Protein AF-A0A7H8S9S7-F1 (afdb_monomer)

Radius of gyration: 12.69 Å; Cα contacts (8 Å, |Δi|>4): 76; chains: 1; bounding box: 46×26×27 Å

Solvent-accessible surface area (backbone atoms only — not comparable to full-atom values): 3792 Å² total; per-residue (Å²): 132,88,75,77,75,78,57,71,63,51,71,53,80,58,98,86,38,49,36,37,29,66,39,75,39,26,38,34,35,39,57,99,90,43,79,47,75,51,72,38,92,88,45,52,58,68,56,50,49,51,52,56,49,51,65,65,70,54,70,85,123

Secondary structure (DSSP, 8-state):
----------EEEETTEEEEEEETTEEEEEETTEEEEEE-SSS-HHHHHHHHHHHHH----

pLDDT: mean 71.24, std 13.63, range [40.81, 88.56]

Foldseek 3Di:
DDPPPPAPFDWDDDPPKIWTARHQQKIWIDDPNDIDIGGHPPDGPVRVVVVVVVVRVPPPD

Sequence (61 aa):
MSSRKMVDVKIVNWATRLVRALSDNTIEWTNNGMSFVLASEELTREEMIEVAQSVQGQDVK

Structure (mmCIF, N/CA/C/O backbone):
data_AF-A0A7H8S9S7-F1
#
_entry.id   AF-A0A7H8S9S7-F1
#
loop_
_atom_site.group_PDB
_atom_site.id
_atom_site.type_symbol
_atom_site.label_atom_id
_atom_site.label_alt_id
_atom_site.label_comp_id
_atom_site.label_asym_id
_atom_site.label_entity_id
_atom_site.label_seq_id
_atom_site.pdbx_PDB_ins_code
_atom_site.Cartn_x
_atom_site.Cartn_y
_atom_site.Cartn_z
_atom_site.occupancy
_atom_site.B_iso_or_equiv
_atom_site.auth_seq_id
_atom_site.auth_comp_id
_atom_site.auth_asym_id
_atom_site.auth_atom_id
_atom_site.pdbx_PDB_model_num
ATOM 1 N N . MET A 1 1 ? -23.078 -18.844 5.650 1.00 40.81 1 MET A N 1
ATOM 2 C CA . MET A 1 1 ? -22.679 -18.520 4.264 1.00 40.81 1 MET A CA 1
ATOM 3 C C . MET A 1 1 ? -21.557 -17.504 4.351 1.00 40.81 1 MET A C 1
ATOM 5 O O . MET A 1 1 ? -21.754 -16.475 4.981 1.00 40.81 1 MET A O 1
ATOM 9 N N . SER A 1 2 ? -20.363 -17.844 3.862 1.00 48.72 2 SER A N 1
ATOM 10 C CA . SER A 1 2 ? -19.180 -16.984 3.968 1.00 48.72 2 SER A CA 1
ATOM 11 C C . SER A 1 2 ? -19.354 -15.791 3.030 1.00 48.72 2 SER A C 1
ATOM 13 O O . SER A 1 2 ? -19.213 -15.927 1.813 1.00 48.72 2 SER A O 1
ATOM 15 N N . SER A 1 3 ? -19.748 -14.645 3.586 1.00 50.03 3 SER A N 1
ATOM 16 C CA . SER A 1 3 ? -19.736 -13.374 2.871 1.00 50.03 3 SER A CA 1
ATOM 17 C C . SER A 1 3 ? -18.290 -13.089 2.497 1.00 50.03 3 SER A C 1
ATOM 19 O O . SER A 1 3 ? -17.493 -12.709 3.353 1.00 50.03 3 SER A O 1
ATOM 21 N N . ARG A 1 4 ? -17.935 -13.306 1.226 1.00 51.06 4 ARG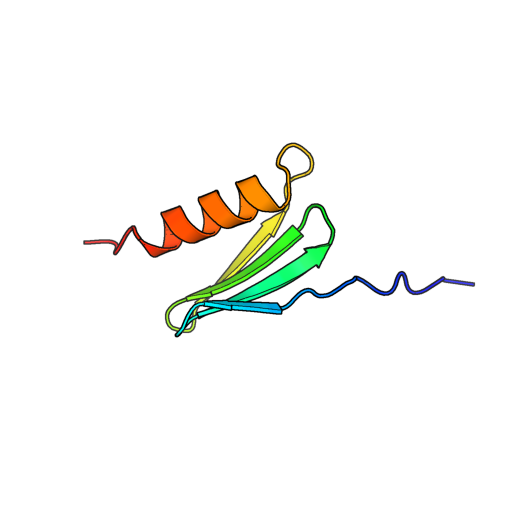 A N 1
ATOM 22 C CA . ARG A 1 4 ? -16.697 -12.773 0.658 1.00 51.06 4 ARG A CA 1
ATOM 23 C C . ARG A 1 4 ? -16.761 -11.265 0.863 1.00 51.06 4 ARG A C 1
ATOM 25 O O . ARG A 1 4 ? -17.467 -10.583 0.126 1.00 51.06 4 ARG A O 1
ATOM 32 N N . LYS A 1 5 ? -16.095 -10.760 1.906 1.00 55.03 5 LYS A N 1
ATOM 33 C CA . LYS A 1 5 ? -15.843 -9.330 2.043 1.00 55.03 5 LYS A CA 1
ATOM 34 C C . LYS A 1 5 ? -15.072 -8.957 0.790 1.00 55.03 5 LYS A C 1
ATOM 36 O O . LYS A 1 5 ? -13.948 -9.411 0.591 1.00 55.03 5 LYS A O 1
ATOM 41 N N . MET A 1 6 ? -15.748 -8.248 -0.103 1.00 47.50 6 MET A N 1
ATOM 42 C CA . MET A 1 6 ? -15.123 -7.654 -1.263 1.00 47.50 6 MET A CA 1
ATOM 43 C C . MET A 1 6 ? -14.156 -6.629 -0.696 1.00 47.50 6 MET A C 1
ATOM 45 O O . MET A 1 6 ? -14.565 -5.584 -0.199 1.00 47.50 6 MET A O 1
ATOM 49 N N . VAL A 1 7 ? -12.892 -7.023 -0.631 1.00 58.31 7 VAL A N 1
ATOM 50 C CA . VAL A 1 7 ? -11.812 -6.119 -0.297 1.00 58.31 7 VAL A CA 1
ATOM 51 C C . VAL A 1 7 ? -11.846 -5.015 -1.343 1.00 58.31 7 VAL A C 1
ATOM 53 O O . VAL A 1 7 ? -11.760 -5.303 -2.539 1.00 58.31 7 VAL A O 1
ATOM 56 N N . ASP A 1 8 ? -11.984 -3.771 -0.900 1.00 58.16 8 ASP A N 1
ATOM 57 C CA . ASP A 1 8 ? -11.870 -2.614 -1.777 1.00 58.16 8 ASP A CA 1
ATOM 58 C C . ASP A 1 8 ? -10.400 -2.448 -2.178 1.00 58.16 8 ASP A C 1
ATOM 60 O O . ASP A 1 8 ? -9.609 -1.789 -1.498 1.00 58.16 8 ASP A O 1
ATOM 64 N N . VAL A 1 9 ? -10.001 -3.143 -3.249 1.00 56.09 9 VAL A N 1
ATOM 65 C CA . VAL A 1 9 ? -8.623 -3.108 -3.738 1.00 56.09 9 VAL A CA 1
ATOM 66 C C . VAL A 1 9 ? -8.398 -1.808 -4.493 1.00 56.09 9 VAL A C 1
ATOM 68 O O . VAL A 1 9 ? -8.571 -1.728 -5.710 1.00 56.09 9 VAL A O 1
ATOM 71 N N . LYS A 1 10 ? -7.990 -0.767 -3.766 1.00 64.69 10 LYS A N 1
ATOM 72 C CA . LYS A 1 10 ? -7.582 0.504 -4.365 1.00 64.69 10 LYS A CA 1
ATOM 73 C C . LYS A 1 10 ? -6.158 0.369 -4.901 1.00 64.69 10 LYS A C 1
ATOM 75 O O . LYS A 1 10 ? -5.200 0.277 -4.133 1.00 64.69 10 LYS A O 1
ATOM 80 N N . ILE A 1 11 ? -6.027 0.352 -6.227 1.00 61.91 11 ILE A N 1
ATOM 81 C CA . ILE A 1 11 ? -4.730 0.420 -6.907 1.00 61.91 11 ILE A CA 1
ATOM 82 C C . ILE A 1 11 ? -4.352 1.893 -7.024 1.00 61.91 11 ILE A C 1
ATOM 84 O O . ILE A 1 11 ? -4.993 2.649 -7.754 1.00 61.91 11 ILE A O 1
ATOM 88 N N . VAL A 1 12 ? -3.314 2.301 -6.303 1.00 65.44 12 VAL A N 1
ATOM 89 C CA . VAL A 1 12 ? -2.717 3.628 -6.461 1.00 65.44 12 VAL A CA 1
ATOM 90 C C . VAL A 1 12 ? -1.513 3.451 -7.375 1.00 65.44 12 VAL A C 1
ATOM 92 O O . VAL A 1 12 ? -0.546 2.784 -7.012 1.00 65.44 12 VAL A O 1
ATOM 95 N N . ASN A 1 13 ? -1.600 3.993 -8.593 1.00 58.03 13 ASN A N 1
ATOM 96 C CA . ASN A 1 13 ? -0.498 3.952 -9.546 1.00 58.03 13 ASN A CA 1
ATOM 97 C C . ASN A 1 13 ? 0.383 5.183 -9.364 1.00 58.03 13 ASN A C 1
ATOM 99 O O . ASN A 1 13 ? -0.060 6.314 -9.556 1.00 58.03 13 ASN A O 1
ATOM 103 N N . TRP A 1 14 ? 1.638 4.948 -9.029 1.00 61.88 14 TRP A N 1
ATOM 104 C CA . TRP A 1 14 ? 2.638 5.978 -8.839 1.00 61.88 14 TRP A CA 1
ATOM 105 C C . TRP A 1 14 ? 3.766 5.686 -9.833 1.00 61.88 14 TRP A C 1
ATOM 107 O O . TRP A 1 14 ? 4.736 5.012 -9.538 1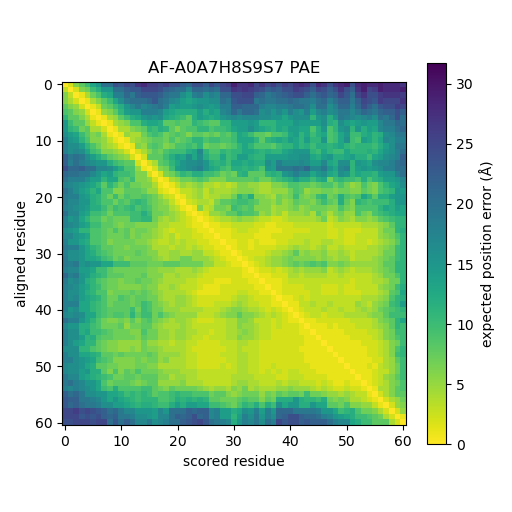.00 61.88 14 TRP A O 1
ATOM 117 N N . ALA A 1 15 ? 3.561 6.131 -11.072 1.00 51.81 15 ALA A N 1
ATOM 118 C CA . ALA A 1 15 ? 4.486 6.168 -12.215 1.00 51.81 15 ALA A CA 1
ATOM 119 C C . ALA A 1 15 ? 5.292 4.904 -12.637 1.00 51.81 15 ALA A C 1
ATOM 121 O O . ALA A 1 15 ? 5.406 4.694 -13.839 1.00 51.81 15 ALA A O 1
ATOM 122 N N . THR A 1 16 ? 5.834 4.048 -11.766 1.00 50.38 16 THR A N 1
ATOM 123 C CA . THR A 1 16 ? 6.614 2.842 -12.150 1.00 50.38 16 THR A CA 1
ATOM 124 C C . THR A 1 16 ? 6.520 1.670 -11.172 1.00 50.38 16 THR A C 1
ATOM 126 O O . THR A 1 16 ? 7.150 0.633 -11.383 1.00 50.38 16 THR A O 1
ATOM 129 N N . ARG A 1 17 ? 5.739 1.787 -10.101 1.00 63.75 17 ARG A N 1
ATOM 130 C CA . ARG A 1 17 ? 5.634 0.764 -9.063 1.00 63.75 17 ARG A CA 1
ATOM 131 C C . ARG A 1 17 ? 4.172 0.736 -8.595 1.00 63.75 17 ARG A C 1
ATOM 133 O O . ARG A 1 17 ? 3.480 1.751 -8.603 1.00 63.75 17 ARG A O 1
ATOM 140 N N . LEU A 1 18 ? 3.641 -0.452 -8.329 1.00 64.25 18 LEU A N 1
ATOM 141 C CA . LEU A 1 18 ? 2.208 -0.659 -8.082 1.00 64.25 18 LEU A CA 1
ATOM 142 C C . LEU A 1 18 ? 1.994 -0.845 -6.586 1.00 64.25 18 LEU A C 1
ATOM 144 O O . LEU A 1 18 ? 2.590 -1.759 -6.027 1.00 64.25 18 LEU A O 1
ATOM 148 N N . VAL A 1 19 ? 1.150 -0.021 -5.956 1.00 70.25 19 VAL A N 1
ATOM 149 C CA . VAL A 1 19 ? 0.623 -0.283 -4.604 1.00 70.25 19 VAL A CA 1
ATOM 150 C C . VAL A 1 19 ? -0.837 -0.728 -4.727 1.00 70.25 19 VAL A C 1
ATOM 152 O O . VAL A 1 19 ? -1.664 -0.045 -5.334 1.00 70.25 19 VAL A O 1
ATOM 155 N N . ARG A 1 20 ? -1.147 -1.884 -4.147 1.00 67.88 20 ARG A N 1
ATOM 156 C CA . ARG A 1 20 ? -2.473 -2.472 -3.963 1.00 67.88 20 ARG A CA 1
ATOM 157 C C . ARG A 1 20 ? -2.846 -2.401 -2.487 1.00 67.88 20 ARG A C 1
ATOM 159 O O . ARG A 1 20 ? -2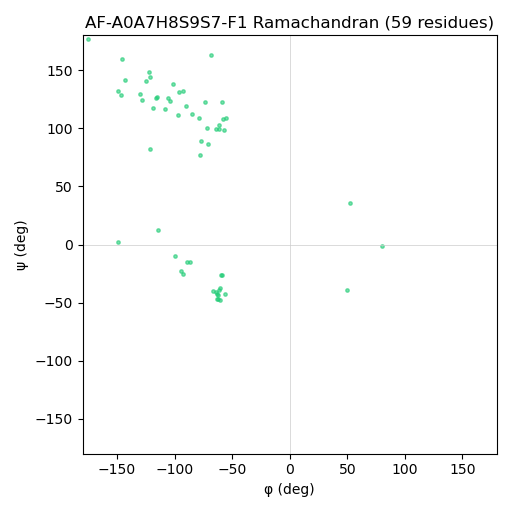.220 -3.056 -1.668 1.00 67.88 20 ARG A O 1
ATOM 166 N N . ALA A 1 21 ? -3.891 -1.664 -2.131 1.00 66.69 21 ALA A N 1
ATOM 167 C CA . ALA A 1 21 ? -4.494 -1.829 -0.808 1.00 66.69 21 ALA A CA 1
ATOM 168 C C . ALA A 1 21 ? -5.292 -3.145 -0.784 1.00 66.69 21 ALA A C 1
ATOM 170 O O . ALA A 1 21 ? -6.157 -3.337 -1.629 1.00 66.69 21 ALA A O 1
ATOM 171 N N . LEU A 1 22 ? -4.985 -4.062 0.134 1.00 68.12 22 LEU A N 1
ATOM 172 C CA . LEU A 1 22 ? -5.694 -5.340 0.315 1.00 68.12 22 LEU A CA 1
ATOM 173 C C . LEU A 1 22 ? -6.703 -5.299 1.470 1.00 68.12 22 LEU A C 1
ATOM 175 O O . LEU A 1 22 ? -7.474 -6.234 1.648 1.00 68.12 22 LEU A O 1
ATOM 179 N N . SER A 1 23 ? -6.687 -4.253 2.283 1.00 70.12 23 SER A N 1
ATOM 180 C CA . SER A 1 23 ? -7.702 -3.916 3.284 1.00 70.12 23 SER A CA 1
ATOM 181 C C . SER A 1 23 ? -7.327 -2.563 3.893 1.00 70.12 23 SER A C 1
ATOM 183 O O . SER A 1 23 ? -6.287 -1.995 3.558 1.00 70.12 23 SER A O 1
ATOM 185 N N . ASP A 1 24 ? -8.148 -2.023 4.793 1.00 73.06 24 ASP A N 1
ATOM 186 C CA . ASP A 1 24 ? -7.841 -0.750 5.469 1.00 73.06 24 ASP A CA 1
ATOM 187 C C . ASP A 1 24 ? -6.533 -0.786 6.270 1.00 73.06 24 ASP A C 1
ATOM 189 O O . ASP A 1 24 ? -5.873 0.233 6.430 1.00 73.06 24 ASP A O 1
ATOM 193 N N . ASN A 1 25 ? -6.147 -1.981 6.700 1.00 83.62 25 ASN A N 1
ATOM 194 C CA . ASN A 1 25 ? -5.003 -2.305 7.540 1.00 83.62 25 ASN A CA 1
ATOM 195 C C . ASN A 1 25 ? -3.952 -3.156 6.805 1.00 83.62 25 ASN A C 1
ATOM 197 O O . ASN A 1 25 ? -3.085 -3.759 7.435 1.00 83.62 25 ASN A O 1
ATOM 201 N N . THR A 1 26 ? -4.035 -3.290 5.477 1.00 83.62 26 THR A N 1
ATOM 202 C CA . THR A 1 26 ? -3.028 -4.027 4.704 1.00 83.62 26 THR A CA 1
ATOM 203 C C . THR A 1 26 ? -2.821 -3.421 3.328 1.00 83.62 26 THR A C 1
ATOM 205 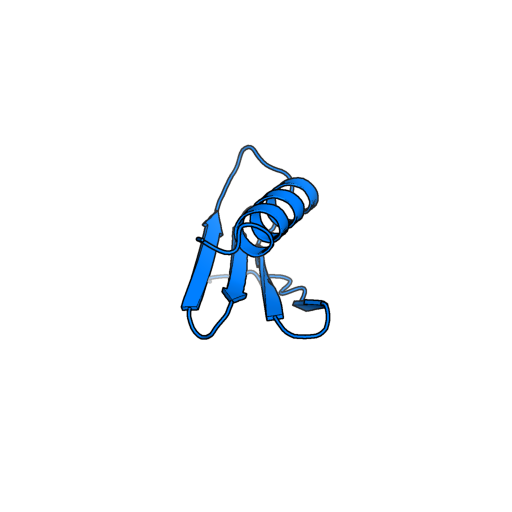O O . THR A 1 26 ? -3.758 -3.257 2.545 1.00 83.62 26 THR A O 1
ATOM 208 N N . ILE A 1 27 ? -1.563 -3.155 2.998 1.00 85.44 27 ILE A N 1
ATOM 209 C CA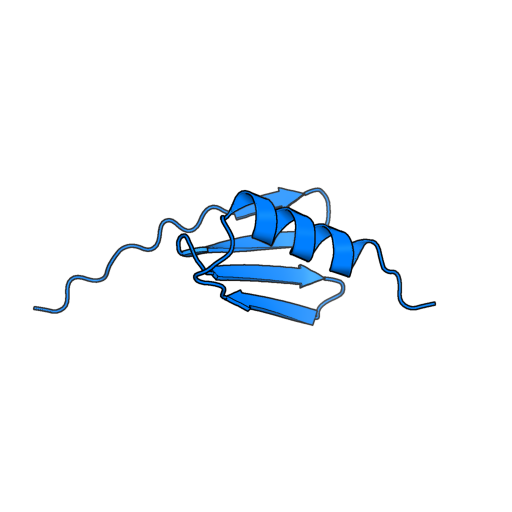 . ILE A 1 27 ? -1.129 -2.742 1.670 1.00 85.44 27 ILE A CA 1
ATOM 210 C C . ILE A 1 27 ? -0.080 -3.713 1.134 1.00 85.44 27 ILE A C 1
ATOM 212 O O . ILE A 1 27 ? 0.718 -4.288 1.867 1.00 85.44 27 ILE A O 1
ATOM 216 N N . GLU A 1 28 ? -0.070 -3.874 -0.173 1.00 83.56 28 GLU A N 1
ATOM 217 C CA . GLU A 1 28 ? 0.898 -4.647 -0.931 1.00 83.56 28 GLU A CA 1
ATOM 218 C C . GLU A 1 28 ? 1.502 -3.726 -1.984 1.00 83.56 28 GLU A C 1
ATOM 220 O O . GLU A 1 28 ? 0.797 -2.916 -2.580 1.00 83.56 28 GLU A O 1
ATOM 225 N N . TRP A 1 29 ? 2.799 -3.822 -2.245 1.00 84.00 29 TRP A N 1
ATOM 226 C CA . TRP A 1 29 ? 3.392 -3.124 -3.376 1.00 84.00 29 TRP A CA 1
ATOM 227 C C . TRP A 1 29 ? 4.518 -3.908 -4.015 1.00 84.00 29 TRP A C 1
ATOM 229 O O . TRP A 1 29 ? 5.096 -4.807 -3.417 1.00 84.00 29 TRP A O 1
ATOM 239 N N . THR A 1 30 ? 4.827 -3.571 -5.263 1.00 78.06 30 THR A N 1
ATOM 240 C CA . THR A 1 30 ? 5.950 -4.173 -5.985 1.00 78.06 30 THR A CA 1
ATOM 241 C C . THR A 1 30 ? 6.993 -3.116 -6.312 1.00 78.06 30 THR A C 1
ATOM 243 O O . THR A 1 30 ? 6.677 -2.106 -6.940 1.00 78.06 30 THR A O 1
ATOM 246 N N . ASN A 1 31 ? 8.239 -3.375 -5.919 1.00 77.38 31 ASN A N 1
ATOM 247 C CA . ASN A 1 31 ? 9.402 -2.548 -6.217 1.00 77.38 31 ASN A CA 1
ATOM 248 C C . ASN A 1 31 ? 10.506 -3.419 -6.830 1.00 77.38 31 ASN A C 1
ATOM 250 O O . ASN A 1 31 ? 10.916 -4.402 -6.222 1.00 77.38 31 ASN A O 1
ATOM 254 N N . ASN A 1 32 ? 10.991 -3.058 -8.024 1.00 76.31 32 ASN A N 1
ATOM 255 C CA . ASN A 1 32 ? 12.103 -3.736 -8.704 1.00 76.31 32 ASN A CA 1
ATOM 256 C C . ASN A 1 32 ? 11.915 -5.266 -8.824 1.00 76.31 32 ASN A C 1
ATOM 258 O O . ASN A 1 32 ? 12.866 -6.032 -8.706 1.00 76.31 32 ASN A O 1
ATOM 262 N N . GLY A 1 33 ? 10.673 -5.720 -9.031 1.00 77.75 33 GLY A N 1
ATOM 263 C CA . GLY A 1 33 ? 10.327 -7.145 -9.1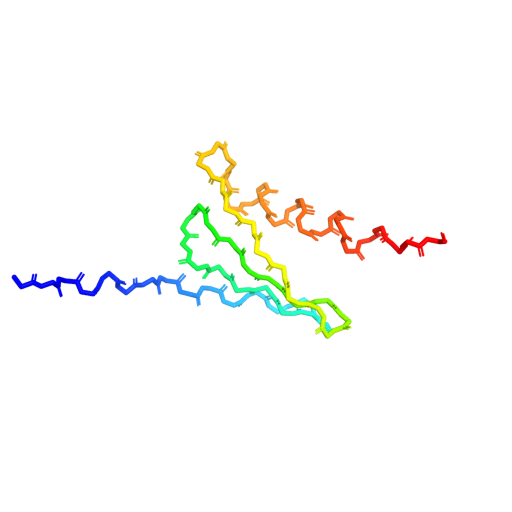21 1.00 77.75 33 GLY A CA 1
ATOM 264 C C . GLY A 1 33 ? 10.184 -7.870 -7.777 1.00 77.75 33 GLY A C 1
ATOM 265 O O . GLY A 1 33 ? 9.831 -9.045 -7.767 1.00 77.75 33 GLY A O 1
ATOM 266 N N . MET A 1 34 ? 10.405 -7.185 -6.653 1.00 80.31 34 MET A N 1
ATOM 267 C CA . MET A 1 34 ? 10.146 -7.697 -5.307 1.00 80.31 34 MET A CA 1
ATOM 268 C C . MET A 1 34 ? 8.775 -7.235 -4.816 1.00 80.31 34 MET A C 1
ATOM 270 O O . MET A 1 34 ? 8.447 -6.048 -4.894 1.00 80.31 34 MET A O 1
ATOM 274 N N . SER A 1 35 ? 7.981 -8.172 -4.304 1.00 82.44 35 SER A N 1
ATOM 275 C CA . SER A 1 35 ? 6.682 -7.896 -3.690 1.00 82.44 35 SER A CA 1
ATOM 276 C C . SER A 1 35 ? 6.837 -7.712 -2.184 1.00 82.44 35 SER A C 1
ATOM 278 O O . SER A 1 35 ? 7.471 -8.522 -1.509 1.00 82.44 35 SER A O 1
ATOM 280 N N . PHE A 1 36 ? 6.234 -6.653 -1.666 1.00 84.25 36 PHE A N 1
ATOM 281 C CA . PHE A 1 36 ? 6.225 -6.283 -0.261 1.00 84.25 36 PHE A CA 1
ATOM 282 C C . PHE A 1 36 ? 4.787 -6.221 0.228 1.00 84.25 36 PHE A C 1
ATOM 284 O O . PHE A 1 36 ? 3.898 -5.785 -0.503 1.00 84.25 36 PHE A O 1
ATOM 291 N N . VAL A 1 37 ? 4.570 -6.628 1.473 1.00 86.62 37 VAL A N 1
ATOM 292 C CA . VAL A 1 37 ? 3.276 -6.540 2.146 1.00 86.62 37 VAL A CA 1
ATOM 293 C C . VAL A 1 37 ? 3.499 -5.881 3.498 1.00 86.62 37 VAL A C 1
ATOM 295 O O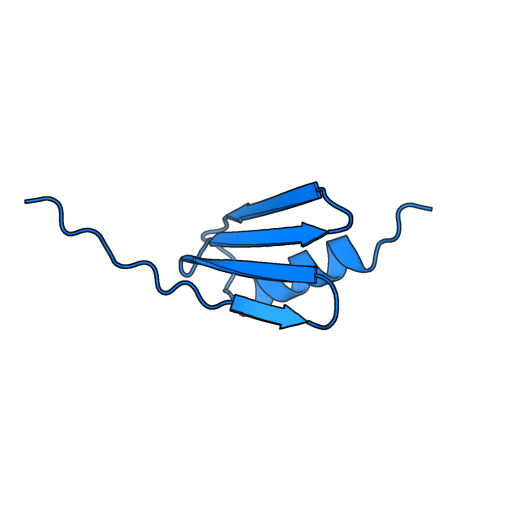 . VAL A 1 37 ? 4.372 -6.301 4.256 1.00 86.62 37 VAL A O 1
ATOM 298 N N . LEU A 1 38 ? 2.708 -4.855 3.795 1.00 84.25 38 LEU A N 1
ATOM 299 C CA . LEU A 1 38 ? 2.645 -4.204 5.096 1.00 84.25 38 LEU A CA 1
ATOM 300 C C . LEU A 1 38 ? 1.227 -4.365 5.630 1.00 84.25 38 LEU A C 1
ATOM 302 O O . LEU A 1 38 ? 0.278 -3.868 5.029 1.00 84.25 38 LEU A O 1
ATOM 306 N N . ALA A 1 39 ? 1.104 -5.060 6.755 1.00 88.38 39 ALA A N 1
ATOM 307 C CA . ALA A 1 39 ? -0.131 -5.166 7.513 1.00 88.38 39 ALA A CA 1
ATOM 308 C C . ALA A 1 39 ? 0.079 -4.502 8.875 1.00 88.38 39 ALA A C 1
ATOM 310 O O . ALA A 1 39 ? 1.044 -4.820 9.570 1.00 88.38 39 ALA A O 1
ATOM 311 N N . SER A 1 40 ? -0.799 -3.573 9.236 1.00 85.31 40 SER A N 1
ATOM 312 C CA . SER A 1 40 ? -0.752 -2.874 10.517 1.00 85.31 40 SER A CA 1
ATOM 313 C C . SER A 1 40 ? -2.158 -2.506 10.960 1.00 85.31 40 SER A C 1
ATOM 315 O O . SER A 1 40 ? -2.928 -1.958 10.178 1.00 85.31 40 SER A O 1
ATOM 317 N N . GLU A 1 41 ? -2.485 -2.799 12.215 1.00 85.88 41 GLU A N 1
ATOM 318 C CA . GLU A 1 41 ? -3.744 -2.384 12.849 1.00 85.88 41 GLU A CA 1
ATOM 319 C C . GLU A 1 41 ? -3.623 -1.013 13.533 1.00 85.88 41 GLU A C 1
ATOM 321 O O . GLU A 1 41 ? -4.633 -0.383 13.828 1.00 85.88 41 GLU A O 1
ATOM 326 N N . GLU A 1 42 ? -2.389 -0.545 13.738 1.00 88.56 42 GLU A N 1
ATOM 327 C CA . GLU A 1 42 ? -2.068 0.715 14.418 1.00 88.56 42 GLU A CA 1
ATOM 328 C C . GLU A 1 42 ? -1.894 1.883 13.440 1.00 88.56 42 GLU A C 1
ATOM 330 O O . GLU A 1 42 ? -2.016 3.040 13.829 1.00 88.56 42 GLU A O 1
ATOM 335 N N . LEU A 1 43 ? -1.577 1.589 12.174 1.00 86.25 43 LEU A N 1
ATOM 336 C CA . LEU A 1 43 ? -1.334 2.604 11.151 1.00 86.25 43 LEU A CA 1
ATOM 337 C C . LEU A 1 43 ? -2.554 2.761 10.251 1.00 86.25 43 LEU A C 1
ATOM 339 O O . LEU A 1 43 ? -3.143 1.783 9.786 1.00 86.25 43 LEU A O 1
ATOM 343 N N . THR A 1 44 ? -2.877 4.010 9.942 1.00 86.56 44 THR A N 1
ATOM 344 C CA . THR A 1 44 ? -3.855 4.345 8.910 1.00 86.56 44 THR A CA 1
ATOM 345 C C . THR A 1 44 ? -3.328 3.989 7.519 1.00 86.56 44 THR A C 1
ATOM 347 O O . THR A 1 44 ? -2.130 3.785 7.295 1.00 86.56 44 THR A O 1
ATOM 350 N N . ARG A 1 45 ? -4.236 3.924 6.540 1.00 79.06 45 ARG A N 1
ATOM 351 C CA . ARG A 1 45 ? -3.887 3.638 5.144 1.00 79.06 45 ARG A CA 1
ATOM 352 C C . ARG A 1 45 ? -2.849 4.625 4.610 1.00 79.06 45 ARG A C 1
ATOM 354 O O . ARG A 1 45 ? -1.920 4.219 3.918 1.00 79.06 45 ARG A O 1
ATOM 361 N N . GLU A 1 46 ? -3.015 5.902 4.923 1.00 82.19 46 GLU A N 1
ATOM 362 C CA . GLU A 1 46 ? -2.133 6.990 4.514 1.00 82.19 46 GLU A CA 1
ATOM 363 C C . GLU A 1 46 ? -0.730 6.820 5.109 1.00 82.19 46 GLU A C 1
ATOM 365 O O . GLU A 1 46 ? 0.250 6.855 4.368 1.00 82.19 46 GLU A O 1
ATOM 370 N N . GLU A 1 47 ? -0.630 6.524 6.406 1.00 86.25 47 GLU A N 1
ATOM 371 C CA . GLU A 1 47 ? 0.654 6.276 7.077 1.00 86.25 47 GLU A CA 1
ATOM 372 C C . GLU A 1 47 ? 1.359 5.034 6.523 1.00 86.25 47 GLU A C 1
ATOM 374 O O . GLU A 1 47 ? 2.566 5.045 6.287 1.00 86.25 47 GLU A O 1
ATOM 379 N N . MET A 1 48 ? 0.615 3.961 6.243 1.00 86.56 48 MET A N 1
ATOM 380 C CA . MET A 1 48 ? 1.182 2.783 5.585 1.00 86.56 48 MET A CA 1
ATOM 381 C C . MET A 1 48 ? 1.720 3.118 4.188 1.00 86.56 48 MET A C 1
ATOM 383 O O . MET A 1 48 ? 2.779 2.617 3.804 1.00 86.56 48 MET A O 1
ATOM 387 N N . ILE A 1 49 ? 1.030 3.977 3.427 1.00 82.19 49 ILE A N 1
ATOM 388 C CA . ILE A 1 49 ? 1.512 4.456 2.124 1.00 82.19 49 ILE A CA 1
ATOM 389 C C . ILE A 1 49 ? 2.804 5.265 2.293 1.00 82.19 49 ILE A C 1
ATOM 391 O O . ILE A 1 49 ? 3.734 5.055 1.515 1.00 82.19 49 ILE A O 1
ATOM 395 N N . GLU A 1 50 ? 2.906 6.136 3.299 1.00 84.38 50 GLU A N 1
ATOM 396 C CA 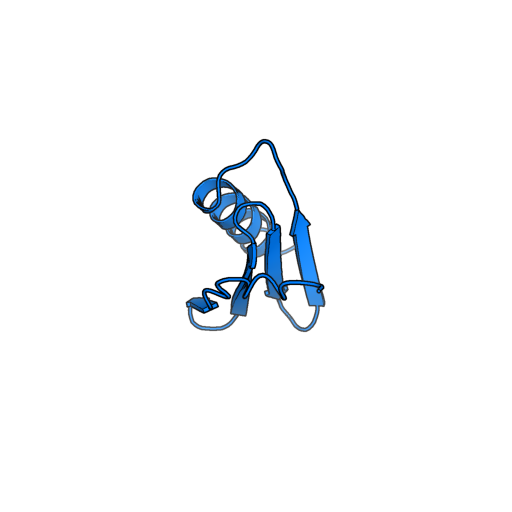. GLU A 1 50 ? 4.136 6.888 3.588 1.00 84.38 50 GLU A CA 1
ATOM 397 C C . GLU A 1 50 ? 5.307 5.966 3.948 1.00 84.38 50 GLU A C 1
ATOM 399 O O . GLU A 1 50 ? 6.413 6.126 3.423 1.00 84.38 50 GLU A O 1
ATOM 404 N N . VAL A 1 51 ? 5.070 4.943 4.774 1.00 85.62 51 VAL A N 1
ATOM 405 C CA . VAL A 1 51 ? 6.081 3.926 5.102 1.00 85.62 51 VAL A CA 1
ATOM 406 C C . VAL A 1 51 ? 6.522 3.186 3.840 1.00 85.62 51 VAL A C 1
ATOM 408 O O . VAL A 1 51 ? 7.722 3.065 3.580 1.00 85.62 51 VAL A O 1
ATOM 411 N N . ALA A 1 52 ? 5.573 2.741 3.014 1.00 81.88 52 ALA A N 1
ATOM 412 C CA . ALA A 1 52 ? 5.880 2.087 1.750 1.00 81.88 52 ALA A CA 1
ATOM 413 C C . ALA A 1 52 ? 6.663 3.011 0.806 1.00 81.88 52 ALA A C 1
ATOM 415 O O . ALA A 1 52 ? 7.568 2.547 0.121 1.00 81.88 52 ALA A O 1
ATOM 416 N N . GLN A 1 53 ? 6.375 4.313 0.758 1.00 79.88 53 GLN A N 1
ATOM 417 C CA . GLN A 1 53 ? 7.162 5.279 -0.019 1.00 79.88 53 GLN A CA 1
ATOM 418 C C . GLN A 1 53 ? 8.580 5.456 0.540 1.00 79.88 53 GLN A C 1
ATOM 420 O O . GLN A 1 53 ? 9.537 5.499 -0.233 1.00 79.88 53 GLN A O 1
ATOM 425 N N . SER A 1 54 ? 8.737 5.487 1.864 1.00 82.12 54 SER A N 1
ATOM 426 C CA . SER A 1 54 ? 10.039 5.602 2.530 1.00 82.12 54 SER A CA 1
ATOM 427 C C . SER A 1 54 ? 10.950 4.409 2.219 1.00 82.12 54 SER A C 1
ATOM 429 O O . SER A 1 54 ? 12.080 4.597 1.771 1.00 82.12 54 SER A O 1
ATOM 431 N N . VAL A 1 55 ? 10.430 3.176 2.313 1.00 78.56 55 VAL A N 1
ATOM 432 C CA . VAL A 1 55 ? 11.154 1.938 1.938 1.00 78.56 55 VAL A CA 1
ATOM 433 C C . VAL A 1 55 ? 11.602 1.960 0.472 1.00 78.56 55 VAL A C 1
ATOM 435 O O . VAL A 1 55 ? 12.570 1.313 0.086 1.00 78.56 55 VAL A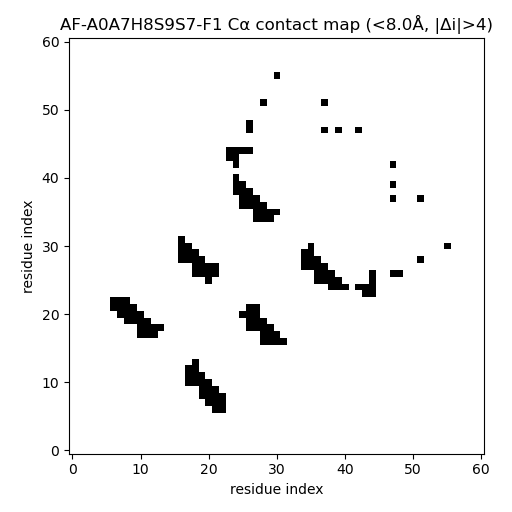 O 1
ATOM 438 N N . GLN A 1 56 ? 10.897 2.715 -0.362 1.00 68.06 56 GLN A N 1
ATOM 439 C CA . GLN A 1 56 ? 11.111 2.785 -1.798 1.00 68.06 56 GLN A CA 1
ATOM 440 C C . GLN A 1 56 ? 12.059 3.898 -2.238 1.00 68.06 56 GLN A C 1
ATOM 442 O O . GLN A 1 56 ? 12.653 3.764 -3.310 1.00 68.06 56 GLN A O 1
ATOM 447 N N . GLY A 1 57 ? 12.185 4.961 -1.440 1.00 64.38 57 GLY A N 1
ATOM 448 C CA . GLY A 1 57 ? 13.180 6.023 -1.603 1.00 64.38 57 GLY A CA 1
ATOM 449 C C . GLY A 1 57 ? 14.520 5.710 -0.936 1.00 64.38 57 GLY A C 1
ATOM 450 O O . GLY A 1 57 ? 15.522 6.349 -1.248 1.00 64.38 57 GLY A O 1
ATOM 451 N N . GLN A 1 58 ? 14.566 4.709 -0.053 1.00 62.78 58 GLN A N 1
ATOM 452 C CA . GLN A 1 58 ? 15.820 4.116 0.395 1.00 62.78 58 GLN A CA 1
ATOM 453 C C . GLN A 1 58 ? 16.340 3.173 -0.694 1.00 62.78 58 GLN A C 1
ATOM 455 O O . GLN A 1 58 ? 16.210 1.955 -0.601 1.00 62.78 58 GLN A O 1
ATOM 460 N N . ASP A 1 59 ? 16.919 3.741 -1.756 1.00 52.84 59 ASP A N 1
ATOM 461 C CA . ASP A 1 59 ? 17.873 2.994 -2.570 1.00 52.84 59 ASP A CA 1
ATOM 462 C C . ASP A 1 59 ? 18.957 2.492 -1.611 1.00 52.84 59 ASP A C 1
ATOM 464 O O . ASP A 1 59 ? 19.711 3.274 -1.025 1.00 52.84 59 ASP A O 1
ATOM 468 N N . VAL A 1 60 ? 18.958 1.181 -1.375 1.00 48.91 60 VAL A N 1
ATOM 469 C CA . VAL A 1 60 ? 19.985 0.497 -0.594 1.00 48.91 60 VAL A CA 1
ATOM 470 C C . VAL A 1 60 ? 21.299 0.724 -1.338 1.00 48.91 60 VAL A C 1
ATOM 472 O O . VAL A 1 60 ? 21.539 0.104 -2.372 1.00 48.91 60 VAL A O 1
ATOM 475 N N . LYS A 1 61 ? 22.084 1.696 -0.866 1.00 47.28 61 LYS A N 1
ATOM 476 C CA . LYS A 1 61 ? 23.392 2.048 -1.423 1.00 47.28 61 LYS A CA 1
ATOM 477 C C . LYS A 1 61 ? 24.420 0.962 -1.136 1.00 47.28 61 LYS A C 1
ATOM 479 O O . LYS A 1 61 ? 24.457 0.495 0.024 1.00 47.28 61 LYS A O 1
#

Nearest PDB structures (foldseek):
  3uuw-assembly1_D  TM=6.312E-01  e=1.254E+00  Clostridioides difficile 630
  3mkq-assembly1_A  TM=5.952E-01  e=4.308E+00  Saccharomyces cerevisiae YJM789
  7ttc-assembly1_B  TM=6.045E-01  e=4.582E+00  Escherichia coli
  1xea-assembly1_B  TM=5.833E-01  e=6.636E+00  Vibrio cholerae
  6lyu-assembly1_B  TM=4.566E-01  e=4.308E+00  Escherichia coli K-12

Mean predicted aligned error: 9.0 Å